Protein AF-A0A662EN23-F1 (afdb_monomer)

Nearest PDB structures (foldseek):
  4apo-assembly1_A  TM=3.924E-01  e=4.672E+00  Homo sapiens
  4apo-assembly2_B  TM=3.878E-01  e=5.835E+00  Homo sapiens

Sequence (132 aa):
MVQIGGEAENAMEVARGHGI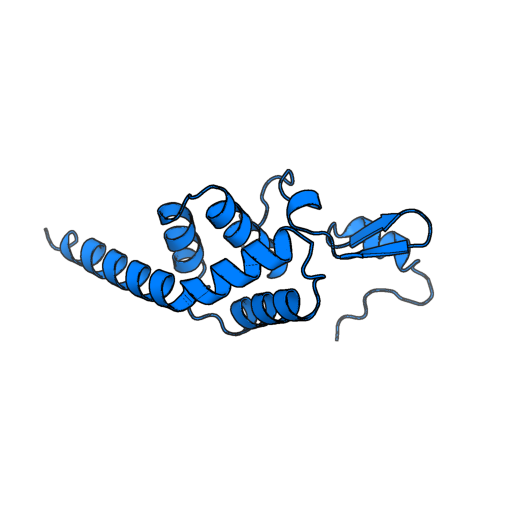FVVEGSKCRLALLADRASRRGLGVDGDPPLIDSLHRAMLLWKEGKRKDLVSYLTERDLLEDGPFWKLAQALFEVLPRNVEDWKLVSTLLSERPTLVAESRGTERRRGLFDTR

Solvent-acce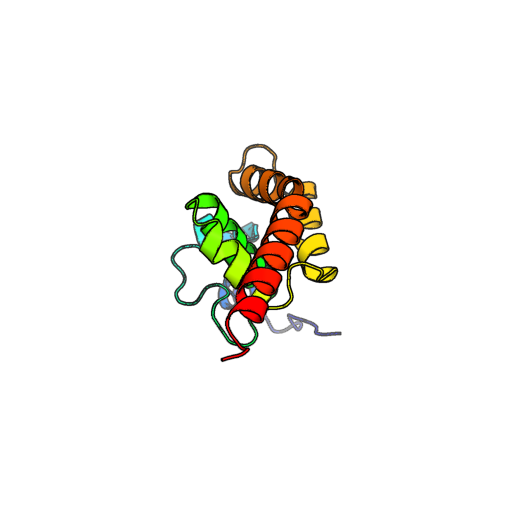ssible surface area (backbone atoms only — not comparable to full-atom values): 7921 Å² total; per-residue (Å²): 134,87,79,85,62,57,104,86,48,59,64,67,59,56,38,61,71,71,71,54,36,45,75,58,91,94,45,74,43,78,49,51,53,83,79,44,69,84,47,84,61,56,41,64,51,97,83,48,57,70,66,34,41,49,42,37,45,48,48,29,55,74,69,67,37,58,68,60,36,40,50,54,31,57,81,65,58,45,76,80,33,62,70,59,54,49,50,47,51,50,48,46,72,72,43,60,85,88,43,68,62,29,54,49,41,49,52,52,62,71,41,45,68,60,47,51,52,51,44,55,58,48,51,57,55,57,66,70,70,75,81,124

Structure (mmCIF, N/CA/C/O backbone):
data_AF-A0A662EN23-F1
#
_entry.id   AF-A0A662EN23-F1
#
loop_
_atom_site.group_PDB
_atom_site.id
_atom_site.type_symbol
_atom_site.label_atom_id
_atom_site.label_alt_id
_atom_site.label_comp_id
_atom_site.label_asym_id
_atom_site.label_entity_id
_atom_site.label_seq_id
_atom_site.pdbx_PDB_ins_code
_atom_site.Cartn_x
_atom_site.Cartn_y
_atom_site.Cartn_z
_atom_site.occupancy
_atom_site.B_iso_or_equiv
_atom_site.auth_seq_id
_atom_site.auth_comp_id
_atom_site.auth_asym_id
_atom_site.auth_atom_id
_atom_site.pdbx_PDB_model_num
ATOM 1 N N . MET A 1 1 ? 17.063 -20.269 2.959 1.00 37.44 1 MET A N 1
ATOM 2 C CA . MET A 1 1 ? 17.528 -19.273 1.974 1.00 37.44 1 MET A CA 1
ATOM 3 C C . MET A 1 1 ? 17.035 -19.746 0.619 1.00 37.44 1 MET A C 1
ATOM 5 O O . MET A 1 1 ? 17.472 -20.802 0.186 1.00 37.44 1 MET A O 1
ATOM 9 N N . VAL A 1 2 ? 16.040 -19.080 0.029 1.00 44.53 2 VAL A N 1
ATOM 10 C CA . VAL A 1 2 ? 15.538 -19.453 -1.303 1.00 44.53 2 VAL A CA 1
ATOM 11 C C . VAL A 1 2 ? 16.433 -18.752 -2.316 1.00 44.53 2 VAL A C 1
ATOM 13 O O . VAL A 1 2 ? 16.391 -17.531 -2.430 1.00 44.53 2 VAL A O 1
ATOM 16 N N . GLN A 1 3 ? 17.297 -19.513 -2.982 1.00 51.47 3 GLN A N 1
ATOM 17 C CA . GLN A 1 3 ? 18.034 -19.025 -4.140 1.00 51.47 3 GLN A CA 1
ATOM 18 C C . GLN A 1 3 ? 17.063 -19.014 -5.322 1.00 51.47 3 GLN A C 1
ATOM 20 O O . GLN A 1 3 ? 16.558 -20.063 -5.713 1.00 51.47 3 GLN A O 1
ATOM 25 N N . ILE A 1 4 ? 16.768 -17.829 -5.848 1.00 54.38 4 ILE A N 1
ATOM 26 C CA . ILE A 1 4 ? 15.996 -17.670 -7.080 1.00 54.38 4 ILE A CA 1
ATOM 27 C C . ILE A 1 4 ? 17.013 -17.459 -8.206 1.00 54.38 4 ILE A C 1
ATOM 29 O O . ILE A 1 4 ? 17.678 -16.425 -8.239 1.00 54.38 4 ILE A O 1
ATOM 33 N N . GLY A 1 5 ? 17.163 -18.470 -9.069 1.00 55.25 5 GLY A N 1
ATOM 34 C CA . GLY A 1 5 ? 18.155 -18.538 -10.148 1.00 55.25 5 GLY A CA 1
ATOM 35 C C . GLY A 1 5 ? 19.369 -19.416 -9.810 1.00 55.25 5 GLY A C 1
ATOM 36 O O . GLY A 1 5 ? 20.174 -19.094 -8.933 1.00 55.25 5 GLY A O 1
ATOM 37 N N . GLY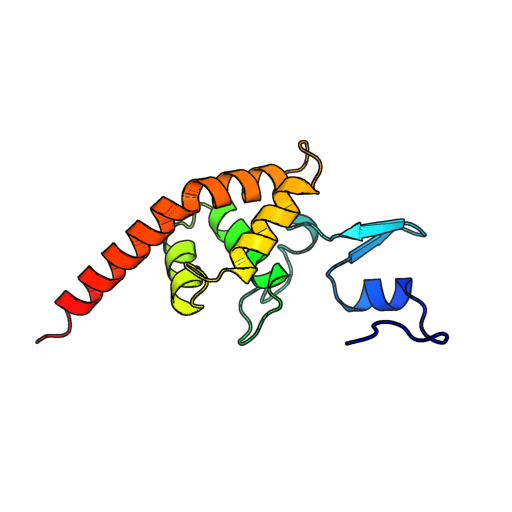 A 1 6 ? 19.507 -20.544 -10.510 1.00 61.06 6 GLY A N 1
ATOM 38 C CA . GLY A 1 6 ? 20.759 -21.311 -10.609 1.00 61.06 6 GLY A CA 1
ATOM 39 C C . GLY A 1 6 ? 21.567 -20.893 -11.843 1.00 61.06 6 GLY A C 1
ATOM 40 O O . GLY A 1 6 ? 21.039 -20.194 -12.700 1.00 61.06 6 GLY A O 1
ATOM 41 N N . GLU A 1 7 ? 22.816 -21.360 -11.985 1.00 58.47 7 GLU A N 1
ATOM 42 C CA . GLU A 1 7 ? 23.674 -21.091 -13.166 1.00 58.47 7 GLU A CA 1
ATOM 43 C C . GLU A 1 7 ? 23.012 -21.442 -14.520 1.00 58.47 7 GLU A C 1
ATOM 45 O O . GLU A 1 7 ? 23.466 -20.985 -15.565 1.00 58.47 7 GLU A O 1
ATOM 50 N N . ALA A 1 8 ? 21.924 -22.222 -14.505 1.00 59.72 8 ALA A N 1
ATOM 51 C CA . ALA A 1 8 ? 21.154 -22.631 -15.676 1.00 59.72 8 ALA A CA 1
ATOM 52 C C . ALA A 1 8 ? 19.924 -21.752 -15.999 1.00 59.72 8 ALA A C 1
ATOM 54 O O . ALA A 1 8 ? 19.361 -21.901 -17.080 1.00 59.72 8 ALA A O 1
ATOM 55 N N . GLU A 1 9 ? 19.485 -20.856 -15.106 1.00 63.66 9 GLU A N 1
ATOM 56 C CA . GLU A 1 9 ? 18.268 -20.052 -15.304 1.00 63.66 9 GLU A CA 1
ATOM 57 C C . GLU A 1 9 ? 18.601 -18.585 -15.586 1.00 63.66 9 GLU A C 1
ATOM 59 O O . GLU A 1 9 ? 19.276 -17.905 -14.809 1.00 63.66 9 GLU A O 1
ATOM 64 N N . ASN A 1 10 ? 18.090 -18.058 -16.701 1.00 74.12 10 ASN A N 1
ATOM 65 C CA . ASN A 1 10 ? 18.254 -16.652 -17.036 1.00 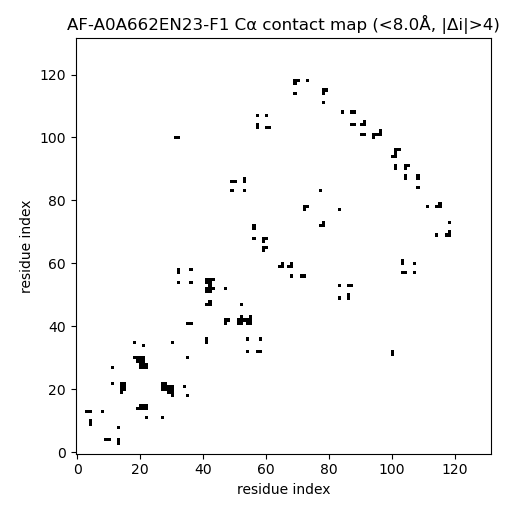74.12 10 ASN A CA 1
ATOM 66 C C . ASN A 1 10 ? 17.447 -15.792 -16.049 1.00 74.12 10 ASN A C 1
ATOM 68 O O . ASN A 1 10 ? 16.216 -15.813 -16.052 1.00 74.12 10 ASN A O 1
ATOM 72 N N . ALA A 1 11 ? 18.130 -14.985 -15.232 1.00 71.31 11 ALA A N 1
ATOM 73 C CA . ALA A 1 11 ? 17.503 -14.105 -14.239 1.00 71.31 11 ALA A CA 1
ATOM 74 C C . ALA A 1 11 ? 16.394 -13.211 -14.829 1.00 71.31 11 ALA A C 1
ATOM 76 O O . ALA A 1 11 ? 15.415 -12.894 -14.152 1.00 71.31 11 ALA A O 1
ATOM 77 N N . MET A 1 12 ? 16.508 -12.836 -16.107 1.00 71.38 12 MET A N 1
ATOM 78 C CA . MET A 1 12 ? 15.498 -12.037 -16.800 1.00 71.38 12 MET A CA 1
ATOM 79 C C . MET A 1 12 ? 14.252 -12.851 -17.164 1.00 71.38 12 MET A C 1
ATOM 81 O O . MET A 1 12 ? 13.159 -12.293 -17.193 1.00 71.38 12 MET A O 1
ATOM 85 N N . GLU A 1 13 ? 14.382 -14.150 -17.435 1.00 71.12 13 GLU A N 1
ATOM 86 C CA . GLU A 1 13 ? 13.236 -15.044 -17.648 1.00 71.12 13 GLU A CA 1
ATOM 87 C C . GLU A 1 13 ? 12.484 -15.279 -16.339 1.00 71.12 13 GLU A C 1
ATOM 89 O O . GLU A 1 13 ? 11.258 -15.167 -16.302 1.00 71.12 13 GLU A O 1
ATOM 94 N N . VAL A 1 14 ? 13.216 -15.471 -15.240 1.00 71.69 14 VAL A N 1
ATOM 95 C CA . VAL A 1 14 ? 12.623 -15.587 -13.902 1.00 71.69 14 VAL A CA 1
ATOM 96 C C . VAL A 1 14 ? 11.894 -14.296 -13.512 1.00 71.69 14 VAL A C 1
ATOM 98 O O . VAL A 1 14 ? 10.744 -14.333 -13.070 1.00 71.69 14 VAL A O 1
ATOM 101 N N . ALA A 1 15 ? 12.500 -13.130 -13.758 1.00 71.69 15 ALA A N 1
ATOM 102 C CA . ALA A 1 15 ? 11.872 -11.835 -13.501 1.00 71.69 15 ALA A CA 1
ATOM 103 C C . ALA A 1 15 ? 10.546 -11.649 -14.268 1.00 71.69 15 ALA A C 1
ATOM 105 O O . ALA A 1 15 ? 9.590 -11.096 -13.717 1.00 71.69 15 ALA A O 1
ATOM 106 N N . ARG A 1 16 ? 10.456 -12.157 -15.507 1.00 71.44 16 ARG A N 1
ATOM 107 C CA . ARG A 1 16 ? 9.222 -12.125 -16.315 1.00 71.44 16 ARG A CA 1
ATOM 108 C C . ARG A 1 16 ? 8.113 -13.012 -15.741 1.00 71.44 16 ARG A C 1
ATOM 110 O O . ARG A 1 16 ? 6.945 -12.662 -15.883 1.00 71.44 16 ARG A O 1
ATOM 117 N N . GLY A 1 17 ? 8.454 -14.129 -15.095 1.00 68.88 17 GLY A N 1
ATOM 118 C CA . GLY A 1 17 ? 7.484 -15.124 -14.623 1.00 68.88 17 GLY A CA 1
ATOM 119 C C . GLY A 1 17 ? 6.662 -14.706 -13.398 1.00 68.88 17 GLY A C 1
ATOM 120 O O . GLY A 1 17 ? 5.510 -15.109 -13.263 1.00 68.88 17 GLY A O 1
ATOM 121 N N . HIS A 1 18 ? 7.214 -13.871 -12.512 1.00 68.50 18 HIS A N 1
ATOM 122 C CA . HIS A 1 18 ? 6.583 -13.577 -11.214 1.00 68.50 18 HIS A CA 1
ATOM 123 C C . HIS A 1 18 ? 5.672 -12.335 -11.203 1.00 68.50 18 HIS A C 1
ATOM 125 O O . HIS A 1 18 ? 4.915 -12.130 -10.251 1.00 68.50 18 HIS A O 1
ATOM 131 N N . GLY A 1 19 ? 5.718 -11.490 -12.242 1.00 76.19 19 GLY A N 1
ATOM 132 C CA . GLY A 1 19 ? 4.894 -10.272 -12.335 1.00 76.19 19 GLY A CA 1
ATOM 133 C C . GLY A 1 19 ? 5.210 -9.200 -11.278 1.00 76.19 19 GLY A C 1
ATOM 134 O O . GLY A 1 19 ? 4.390 -8.313 -11.037 1.00 76.19 19 GLY A O 1
ATOM 135 N N . ILE A 1 20 ? 6.375 -9.308 -10.628 1.00 82.31 20 ILE A N 1
ATOM 136 C CA . ILE A 1 20 ? 6.929 -8.336 -9.666 1.00 82.31 20 ILE A CA 1
ATOM 137 C C . ILE A 1 20 ? 7.910 -7.386 -10.364 1.00 82.31 20 ILE A C 1
ATOM 139 O O . ILE A 1 20 ? 8.146 -6.277 -9.891 1.00 82.31 20 ILE A O 1
ATOM 143 N N . PHE A 1 21 ? 8.446 -7.792 -11.512 1.00 86.31 21 PHE A N 1
ATOM 144 C CA . PHE A 1 21 ? 9.364 -6.997 -12.308 1.00 86.31 21 PHE A CA 1
ATOM 145 C C . PHE A 1 21 ? 8.749 -6.639 -13.655 1.00 86.31 21 PHE A C 1
ATOM 147 O O . PHE A 1 21 ? 8.055 -7.445 -14.274 1.00 86.31 21 PHE A O 1
ATOM 154 N N . VAL A 1 22 ? 9.062 -5.436 -14.123 1.00 86.19 22 VAL A N 1
ATOM 155 C CA . VAL A 1 22 ? 8.844 -5.024 -15.508 1.00 86.19 22 VAL A CA 1
ATOM 156 C C . VAL A 1 22 ? 10.183 -5.110 -16.225 1.00 86.19 22 VAL A C 1
ATOM 158 O O . VAL A 1 22 ? 11.159 -4.479 -15.812 1.00 86.19 22 VAL A O 1
ATOM 161 N N . VAL A 1 23 ? 10.226 -5.921 -17.282 1.00 85.50 23 VAL A N 1
ATOM 162 C CA . VAL A 1 23 ? 11.427 -6.150 -18.089 1.00 85.50 23 VAL A CA 1
ATOM 163 C C . VAL A 1 23 ? 11.285 -5.463 -19.443 1.00 85.50 23 VAL A C 1
ATOM 165 O O . VAL A 1 23 ? 10.440 -5.841 -20.255 1.00 85.50 23 VAL A O 1
ATOM 168 N N . GLU A 1 24 ? 12.172 -4.508 -19.709 1.00 82.06 24 GLU A N 1
ATOM 169 C CA . GLU A 1 24 ? 12.249 -3.731 -20.947 1.00 82.06 24 GLU A CA 1
ATOM 170 C C . GLU A 1 24 ? 13.613 -3.964 -21.609 1.00 82.06 24 GLU A C 1
ATOM 172 O O . GLU A 1 24 ? 14.623 -3.347 -21.261 1.00 82.06 24 GLU A O 1
ATOM 177 N N . GLY A 1 25 ? 13.664 -4.901 -22.560 1.00 83.19 25 GLY A N 1
ATOM 178 C CA . GLY A 1 25 ? 14.920 -5.319 -23.189 1.00 83.19 25 GLY A CA 1
ATOM 179 C C . GLY A 1 25 ? 15.901 -5.893 -22.161 1.00 83.19 25 GLY A C 1
ATOM 180 O O . GLY A 1 25 ? 15.627 -6.933 -21.563 1.00 83.19 25 GLY A O 1
ATOM 181 N N . SER A 1 26 ? 17.033 -5.208 -21.964 1.00 83.00 26 SER A N 1
ATOM 182 C CA . SER A 1 26 ? 18.065 -5.546 -20.971 1.00 83.00 26 SER A CA 1
ATOM 183 C C . SER A 1 26 ? 17.881 -4.856 -19.614 1.00 83.00 26 SER A C 1
ATOM 185 O O . SER A 1 26 ? 18.672 -5.085 -18.701 1.00 83.00 26 SER A O 1
ATOM 187 N N . LYS A 1 27 ? 16.866 -3.998 -19.466 1.00 83.31 27 LYS A N 1
ATOM 188 C CA . LYS A 1 27 ? 16.574 -3.292 -18.216 1.00 83.31 27 LYS A CA 1
ATOM 189 C C . 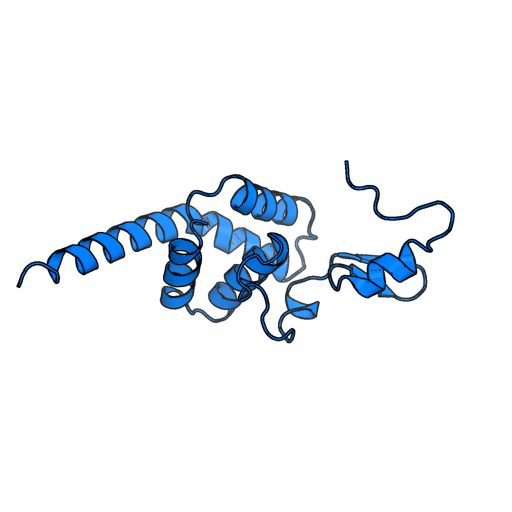LYS A 1 27 ? 15.449 -3.987 -17.461 1.00 83.31 27 LYS A C 1
ATOM 191 O O . LYS A 1 27 ? 14.511 -4.518 -18.052 1.00 83.31 27 LYS A O 1
ATOM 196 N N . CYS A 1 28 ? 15.543 -3.950 -16.139 1.00 84.38 28 CYS A N 1
ATOM 197 C CA . CYS A 1 28 ? 14.551 -4.486 -15.222 1.00 84.38 28 CYS A CA 1
ATOM 198 C C . CYS A 1 28 ? 14.276 -3.443 -14.138 1.00 84.38 28 CYS A C 1
ATOM 200 O O . CYS A 1 28 ? 15.213 -2.836 -13.615 1.00 84.38 28 CYS A O 1
ATOM 202 N N . ARG A 1 29 ? 13.004 -3.227 -13.803 1.00 86.94 29 ARG A N 1
ATOM 203 C CA . ARG A 1 29 ? 12.589 -2.405 -12.659 1.00 86.94 29 ARG A CA 1
ATOM 204 C C . ARG A 1 29 ? 11.521 -3.124 -11.848 1.00 86.94 29 ARG A C 1
ATOM 206 O O . ARG A 1 29 ? 10.823 -3.990 -12.373 1.00 86.94 29 ARG A O 1
ATOM 213 N N . LEU A 1 30 ? 11.358 -2.721 -10.590 1.00 86.50 30 LEU A N 1
ATOM 214 C CA . LEU A 1 30 ? 10.210 -3.143 -9.793 1.00 86.50 30 LEU A CA 1
ATOM 215 C C . LEU A 1 30 ? 8.914 -2.665 -10.471 1.00 86.50 30 LEU A C 1
ATOM 217 O O . LEU A 1 30 ? 8.829 -1.529 -10.951 1.00 86.50 30 LEU A O 1
ATOM 221 N N . ALA A 1 31 ? 7.926 -3.549 -10.528 1.00 88.69 31 ALA A N 1
ATOM 222 C CA . ALA A 1 31 ? 6.587 -3.223 -10.981 1.00 88.69 31 ALA A CA 1
ATOM 223 C C . ALA A 1 31 ? 5.889 -2.350 -9.932 1.00 88.69 31 ALA A C 1
ATOM 225 O O . ALA A 1 31 ? 5.804 -2.719 -8.760 1.00 88.69 31 ALA A O 1
ATOM 226 N N . LEU A 1 32 ? 5.390 -1.203 -10.375 1.00 91.81 32 LEU A N 1
ATOM 227 C CA . LEU A 1 32 ? 4.585 -0.274 -9.594 1.00 91.81 32 LEU A CA 1
ATOM 228 C C . LEU A 1 32 ? 3.133 -0.759 -9.532 1.00 91.81 32 LEU A C 1
ATOM 230 O O . LEU A 1 32 ? 2.726 -1.667 -10.266 1.00 91.81 32 LEU A O 1
ATOM 234 N N . LEU A 1 33 ? 2.3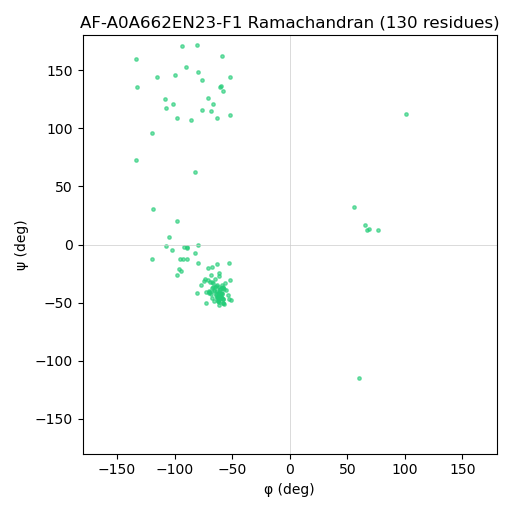14 -0.110 -8.709 1.00 90.62 33 LEU A N 1
ATOM 235 C CA . LEU A 1 33 ? 0.878 -0.353 -8.655 1.00 90.62 33 LEU A CA 1
ATOM 236 C C . LEU A 1 33 ? 0.244 -0.217 -10.042 1.00 90.62 33 LEU A C 1
ATOM 238 O O . LEU A 1 33 ? -0.552 -1.068 -10.427 1.00 90.62 33 LEU A O 1
ATOM 242 N N . ALA A 1 34 ? 0.616 0.807 -10.815 1.00 88.44 34 ALA A N 1
ATOM 243 C CA . ALA A 1 34 ? 0.072 1.025 -12.156 1.00 88.44 34 ALA A CA 1
ATOM 244 C C . ALA A 1 34 ? 0.312 -0.163 -13.107 1.00 88.44 34 ALA A C 1
ATOM 246 O O . ALA A 1 34 ? -0.570 -0.497 -13.895 1.00 88.44 34 ALA A O 1
ATOM 247 N N . ASP A 1 35 ? 1.454 -0.849 -12.986 1.00 90.06 35 ASP A N 1
ATOM 248 C CA . ASP A 1 35 ? 1.775 -2.027 -13.803 1.00 90.06 35 ASP A CA 1
ATOM 249 C C . ASP A 1 35 ? 0.925 -3.252 -13.417 1.00 90.06 35 ASP A C 1
ATOM 251 O O . ASP A 1 35 ? 0.805 -4.209 -14.181 1.00 90.06 35 ASP A O 1
ATOM 255 N N . ARG A 1 36 ? 0.356 -3.245 -12.205 1.00 88.44 36 ARG A N 1
ATOM 256 C CA . ARG A 1 36 ? -0.254 -4.419 -11.567 1.00 88.44 36 ARG A CA 1
ATOM 257 C C . ARG A 1 36 ? -1.736 -4.251 -11.249 1.00 88.44 36 ARG A C 1
ATOM 259 O O . ARG A 1 36 ? -2.391 -5.246 -10.958 1.00 88.44 36 ARG A O 1
ATOM 266 N N . ALA A 1 37 ? -2.282 -3.038 -11.315 1.00 86.50 37 ALA A N 1
ATOM 267 C CA . ALA A 1 37 ? -3.642 -2.718 -10.876 1.00 86.50 37 ALA A CA 1
ATOM 268 C C . ALA A 1 37 ? -4.735 -3.482 -11.644 1.00 86.50 37 ALA A C 1
ATOM 270 O O . ALA A 1 37 ? -5.800 -3.749 -11.095 1.00 86.50 37 ALA A O 1
ATOM 271 N N . SER A 1 38 ? -4.471 -3.871 -12.894 1.00 85.62 38 SER A N 1
ATOM 272 C CA . SER A 1 38 ? -5.382 -4.679 -13.716 1.00 85.62 38 SER A CA 1
ATOM 273 C C . SER A 1 38 ? -5.291 -6.187 -13.442 1.00 85.62 38 SER A C 1
ATOM 275 O O . SER A 1 38 ? -6.098 -6.957 -13.969 1.00 85.62 38 SER A O 1
ATOM 277 N N . ARG A 1 39 ? -4.328 -6.640 -12.623 1.00 85.38 39 ARG A N 1
ATOM 278 C CA . ARG A 1 39 ? -4.154 -8.057 -12.291 1.00 85.38 39 ARG A CA 1
ATOM 279 C C . ARG A 1 39 ? -5.347 -8.544 -11.471 1.00 85.38 39 ARG A C 1
ATOM 281 O O . ARG A 1 39 ? -5.619 -8.058 -10.373 1.00 85.38 39 ARG A O 1
ATOM 288 N N . ARG A 1 40 ? -6.037 -9.560 -11.991 1.00 82.12 40 ARG A N 1
ATOM 289 C CA . ARG A 1 40 ? -7.122 -10.239 -11.275 1.00 82.12 40 ARG A CA 1
ATOM 290 C C . ARG A 1 40 ? -6.589 -10.801 -9.953 1.00 82.12 40 ARG A C 1
ATOM 292 O O . ARG A 1 40 ? -5.552 -11.453 -9.945 1.00 82.12 40 ARG A O 1
ATOM 299 N N . GLY A 1 41 ? -7.313 -10.556 -8.862 1.00 84.12 41 GLY A N 1
ATOM 300 C CA . GLY A 1 41 ? -6.998 -11.131 -7.552 1.00 84.12 41 GLY A CA 1
ATOM 301 C C . GLY A 1 41 ? -5.821 -10.486 -6.812 1.00 84.12 41 GLY A C 1
ATOM 302 O O . GLY A 1 41 ? -5.375 -11.048 -5.820 1.00 84.12 41 GLY A O 1
ATOM 303 N N . LEU A 1 42 ? -5.322 -9.317 -7.241 1.00 89.81 42 LEU A N 1
ATOM 304 C CA . LEU A 1 42 ? -4.220 -8.619 -6.563 1.00 89.81 42 LEU A CA 1
ATOM 305 C C . LEU A 1 42 ? -4.505 -8.437 -5.060 1.00 89.81 42 LEU A C 1
ATOM 307 O O . LEU A 1 42 ? -5.406 -7.685 -4.688 1.00 89.81 42 LEU A O 1
ATOM 311 N N . GLY A 1 43 ? -3.742 -9.135 -4.215 1.00 89.75 43 GLY A N 1
ATOM 312 C CA . GLY A 1 43 ? -3.896 -9.121 -2.757 1.00 89.75 43 GLY A CA 1
ATOM 313 C C . GLY A 1 43 ? -5.199 -9.749 -2.240 1.00 89.75 43 GLY A C 1
ATOM 314 O O . GLY A 1 43 ? -5.541 -9.553 -1.083 1.00 89.75 43 GLY A O 1
ATOM 315 N N . VAL A 1 44 ? -5.961 -10.467 -3.073 1.00 89.81 44 VAL A N 1
ATOM 316 C CA . VAL A 1 44 ? -7.248 -11.086 -2.688 1.00 89.81 44 VAL A CA 1
ATOM 317 C C . VAL A 1 44 ? -7.096 -12.564 -2.331 1.00 89.81 44 VAL A C 1
ATOM 319 O O . VAL A 1 44 ? -7.875 -13.061 -1.521 1.00 89.81 44 VAL A O 1
ATOM 322 N N . ASP A 1 45 ? -6.091 -13.248 -2.875 1.00 84.25 45 ASP A N 1
ATOM 323 C CA . ASP A 1 45 ? -5.840 -14.669 -2.609 1.00 84.25 45 ASP A CA 1
ATOM 324 C C . ASP A 1 45 ? -5.616 -14.953 -1.108 1.00 84.25 45 ASP A C 1
ATOM 326 O O . ASP A 1 45 ? -5.362 -14.037 -0.324 1.00 84.25 45 ASP A O 1
ATOM 330 N N . GLY A 1 46 ? -5.740 -16.217 -0.685 1.00 83.00 46 GLY A N 1
ATOM 331 C CA . GLY A 1 46 ? -5.670 -16.596 0.737 1.00 83.00 46 GLY A CA 1
ATOM 332 C C . GLY A 1 46 ? -4.348 -16.214 1.414 1.00 83.00 46 GLY A C 1
ATOM 333 O O . GLY A 1 46 ? -4.368 -15.669 2.512 1.00 83.00 46 GLY A O 1
ATOM 334 N N . ASP A 1 47 ? -3.225 -16.412 0.721 1.00 85.00 47 ASP A N 1
ATOM 335 C CA . ASP A 1 47 ? -1.874 -16.067 1.187 1.00 85.00 47 ASP A CA 1
ATOM 336 C C . ASP A 1 47 ? -1.102 -15.331 0.073 1.00 85.00 47 ASP A C 1
ATOM 338 O O . ASP A 1 47 ? -0.282 -15.919 -0.638 1.00 85.00 47 ASP A O 1
ATOM 342 N N . PRO A 1 48 ? -1.446 -14.061 -0.203 1.00 88.31 48 PRO A N 1
ATOM 343 C CA . PRO A 1 48 ? -0.834 -13.311 -1.278 1.00 88.31 48 PRO A CA 1
ATOM 344 C C . PRO A 1 48 ? 0.536 -12.786 -0.823 1.00 88.31 48 PRO A C 1
ATOM 346 O O . PRO A 1 48 ? 0.704 -12.421 0.345 1.00 88.31 48 PRO A O 1
ATOM 349 N N . PRO A 1 49 ? 1.511 -12.648 -1.740 1.00 90.31 49 PRO A N 1
ATOM 350 C CA . PRO A 1 49 ? 2.780 -12.011 -1.419 1.00 90.31 49 PRO A CA 1
ATOM 351 C C . PRO A 1 49 ? 2.568 -10.640 -0.767 1.00 90.31 49 PRO A C 1
ATOM 353 O O . PRO A 1 49 ? 1.682 -9.882 -1.161 1.00 90.31 49 PRO A O 1
ATOM 356 N N . LEU A 1 50 ? 3.418 -10.272 0.191 1.00 93.56 50 LEU A N 1
ATOM 357 C CA . LEU A 1 50 ? 3.240 -9.041 0.972 1.00 93.56 50 LEU A CA 1
ATOM 358 C C . LEU A 1 50 ? 3.152 -7.770 0.104 1.00 93.56 50 LEU A C 1
ATOM 360 O O . LEU A 1 50 ? 2.404 -6.844 0.413 1.00 93.56 50 LEU A O 1
ATOM 364 N N . ILE A 1 51 ? 3.869 -7.746 -1.022 1.00 93.25 51 ILE A N 1
ATOM 365 C CA . ILE A 1 51 ? 3.806 -6.659 -2.008 1.00 93.25 51 ILE A CA 1
ATOM 366 C C . ILE A 1 51 ? 2.444 -6.573 -2.713 1.00 93.25 51 ILE A C 1
ATOM 368 O O . ILE A 1 51 ? 1.980 -5.479 -3.022 1.00 93.25 51 ILE A O 1
ATOM 372 N N . ASP A 1 52 ? 1.769 -7.699 -2.929 1.00 93.69 52 ASP A N 1
ATOM 373 C CA . ASP A 1 52 ? 0.417 -7.749 -3.492 1.00 93.69 52 ASP A CA 1
ATOM 374 C C . ASP A 1 52 ? -0.581 -7.204 -2.475 1.00 93.69 52 ASP A C 1
ATOM 376 O O . ASP A 1 52 ? -1.455 -6.414 -2.838 1.00 93.69 52 ASP A O 1
ATOM 380 N N . SER A 1 53 ? -0.397 -7.551 -1.197 1.00 96.12 53 SER A N 1
ATOM 381 C CA . SER A 1 53 ? -1.188 -6.990 -0.104 1.00 96.12 53 SER A CA 1
ATOM 382 C C . SER A 1 53 ? -1.036 -5.477 0.006 1.00 96.12 53 SER A C 1
ATOM 384 O O . SER A 1 53 ? -2.029 -4.765 0.170 1.00 96.12 53 SER A O 1
ATOM 386 N N . LEU A 1 54 ? 0.193 -4.971 -0.122 1.00 97.06 54 LEU A N 1
ATOM 387 C CA . LEU A 1 54 ? 0.467 -3.539 -0.083 1.00 97.06 54 LEU A CA 1
ATOM 388 C C . LEU A 1 54 ? -0.129 -2.817 -1.295 1.00 97.06 54 LEU A C 1
ATOM 390 O O . LEU A 1 54 ? -0.815 -1.812 -1.130 1.00 97.06 54 LEU A O 1
ATOM 394 N N . HIS A 1 55 ? 0.053 -3.348 -2.505 1.00 96.44 55 HIS A N 1
ATOM 395 C CA . HIS A 1 55 ? -0.549 -2.764 -3.703 1.00 96.44 55 HIS A CA 1
ATOM 396 C C . HIS A 1 55 ? -2.081 -2.788 -3.658 1.00 96.44 55 HIS A C 1
ATOM 398 O O . HIS A 1 55 ? -2.717 -1.829 -4.096 1.00 96.44 55 HIS A O 1
ATOM 404 N N . ARG A 1 56 ? -2.697 -3.823 -3.076 1.00 96.56 56 ARG A N 1
ATOM 405 C CA . ARG A 1 56 ? -4.145 -3.847 -2.841 1.00 96.56 56 ARG A CA 1
ATOM 406 C C . ARG A 1 56 ? -4.584 -2.738 -1.883 1.00 96.56 56 ARG A C 1
ATOM 408 O O . ARG A 1 56 ? -5.550 -2.038 -2.183 1.00 96.56 56 ARG A O 1
ATOM 415 N N . ALA A 1 57 ? -3.866 -2.538 -0.779 1.00 97.56 57 ALA A N 1
ATOM 416 C CA . ALA A 1 57 ? -4.136 -1.447 0.156 1.00 97.56 57 ALA A CA 1
ATOM 417 C C . ALA A 1 57 ? -3.977 -0.066 -0.511 1.00 97.56 57 ALA A C 1
ATOM 419 O O . ALA A 1 57 ? -4.860 0.783 -0.396 1.00 97.56 57 ALA A O 1
ATOM 420 N N . MET A 1 58 ? -2.903 0.138 -1.281 1.00 97.56 58 MET A N 1
ATOM 421 C CA . MET A 1 58 ? -2.670 1.368 -2.049 1.00 97.56 58 MET A CA 1
ATOM 422 C C . MET A 1 58 ? -3.761 1.622 -3.094 1.00 97.56 58 MET A C 1
ATOM 424 O O . MET A 1 58 ? -4.133 2.772 -3.311 1.00 97.56 58 MET A O 1
ATOM 428 N N . LEU A 1 59 ? -4.296 0.575 -3.729 1.00 96.94 59 LEU A N 1
ATOM 429 C CA . LEU A 1 59 ? -5.398 0.699 -4.682 1.00 96.94 59 LEU A CA 1
ATOM 430 C C . LEU A 1 59 ? -6.686 1.167 -3.996 1.00 96.94 59 LEU A C 1
ATOM 432 O O . LEU A 1 59 ? -7.300 2.127 -4.449 1.00 96.94 59 LEU A O 1
ATOM 436 N N . LEU A 1 60 ? -7.068 0.536 -2.880 1.00 97.38 60 LEU A N 1
ATOM 437 C CA . LEU A 1 60 ? -8.245 0.946 -2.101 1.00 97.38 60 LEU A CA 1
ATOM 438 C C . LEU A 1 60 ? -8.101 2.386 -1.590 1.00 97.38 60 LEU A C 1
ATOM 440 O O . LEU A 1 60 ? -9.064 3.154 -1.622 1.00 97.38 60 LEU A O 1
ATOM 444 N N . TRP A 1 61 ? -6.887 2.763 -1.179 1.00 97.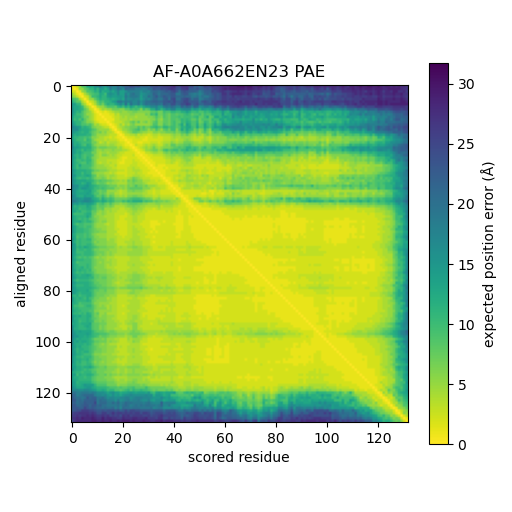00 61 TRP A N 1
ATOM 445 C CA . TRP A 1 61 ? -6.543 4.131 -0.804 1.00 97.00 61 TRP A CA 1
ATOM 446 C C . TRP A 1 61 ? -6.714 5.112 -1.970 1.00 97.00 61 TRP A C 1
ATOM 448 O O . TRP A 1 61 ? -7.431 6.103 -1.841 1.00 97.00 61 TRP A O 1
ATOM 458 N N . LYS A 1 62 ? -6.121 4.802 -3.131 1.00 96.38 62 LYS A N 1
ATOM 459 C CA . LYS A 1 62 ? -6.215 5.604 -4.361 1.00 96.38 62 LYS A CA 1
ATOM 460 C C . LYS A 1 62 ? -7.664 5.815 -4.805 1.00 96.38 62 LYS A C 1
ATOM 462 O O . LYS A 1 62 ? -8.013 6.898 -5.261 1.00 96.38 62 LYS A O 1
ATOM 467 N N . GLU A 1 63 ? -8.505 4.795 -4.664 1.00 96.25 63 GLU A N 1
ATOM 468 C CA . GLU A 1 63 ? -9.926 4.838 -5.031 1.00 96.25 63 GLU A CA 1
ATOM 469 C C . GLU A 1 63 ? -10.813 5.538 -3.983 1.00 96.25 63 GLU A C 1
ATOM 471 O O . GLU A 1 63 ? -12.026 5.625 -4.167 1.00 96.25 63 GLU A O 1
ATOM 476 N N . GLY A 1 64 ? -10.247 6.016 -2.867 1.00 96.19 64 GLY A N 1
ATOM 477 C CA . GLY A 1 64 ? -11.004 6.642 -1.780 1.00 96.19 64 GLY A CA 1
ATOM 478 C C . GLY A 1 64 ? -11.894 5.665 -1.000 1.00 96.19 64 GLY A C 1
ATOM 479 O O . GLY A 1 64 ? -12.744 6.086 -0.211 1.00 96.19 64 GLY A O 1
ATOM 480 N N . LYS A 1 65 ? -11.708 4.352 -1.179 1.00 97.12 65 LYS A N 1
ATOM 481 C CA . LYS A 1 65 ? -12.501 3.288 -0.546 1.00 97.12 65 LYS A CA 1
ATOM 482 C C . LYS A 1 65 ? -12.014 3.005 0.872 1.00 97.12 65 LYS A C 1
ATOM 484 O O . LYS A 1 65 ? -11.570 1.908 1.201 1.00 97.12 65 LYS A O 1
ATOM 489 N N . ARG A 1 66 ? -12.105 4.015 1.740 1.00 96.00 66 ARG A N 1
ATOM 490 C CA . ARG A 1 66 ? -11.553 3.963 3.103 1.00 96.00 66 ARG A CA 1
ATOM 491 C C . ARG A 1 66 ? -12.140 2.832 3.952 1.00 96.00 66 ARG A C 1
ATOM 493 O O . ARG A 1 66 ? -11.395 2.146 4.639 1.00 96.00 66 ARG A O 1
ATOM 500 N N . LYS A 1 67 ? -13.457 2.603 3.877 1.00 95.88 67 LYS A N 1
ATOM 501 C CA . LYS A 1 67 ? -14.114 1.506 4.612 1.00 95.88 67 LYS A CA 1
ATOM 502 C C . LYS A 1 67 ? -13.571 0.143 4.184 1.00 95.88 67 LYS A C 1
ATOM 504 O O . LYS A 1 67 ? -13.183 -0.642 5.039 1.00 95.88 67 LYS A O 1
ATOM 509 N N . ASP A 1 68 ? -13.479 -0.085 2.876 1.00 97.12 68 ASP A N 1
ATOM 510 C CA . ASP A 1 68 ? -12.964 -1.336 2.317 1.00 97.12 68 ASP A CA 1
ATOM 511 C C . ASP A 1 68 ? -11.486 -1.534 2.670 1.00 97.12 68 ASP A C 1
ATOM 513 O O . ASP A 1 68 ? -11.075 -2.654 2.951 1.00 97.12 68 ASP A O 1
ATOM 517 N N . LEU A 1 69 ? -10.690 -0.457 2.706 1.00 97.81 69 LEU A N 1
ATOM 518 C CA . LEU A 1 69 ? -9.300 -0.497 3.163 1.00 97.81 69 LEU A CA 1
ATOM 519 C C . LEU A 1 69 ? -9.196 -0.935 4.629 1.00 97.81 69 LEU A C 1
ATOM 521 O O . LEU A 1 69 ? -8.414 -1.830 4.938 1.00 97.81 69 LEU A O 1
ATOM 525 N N . VAL A 1 70 ? -9.981 -0.331 5.525 1.00 97.25 70 VAL A N 1
ATOM 526 C CA . VAL A 1 70 ? -9.978 -0.698 6.951 1.00 97.25 70 VAL A CA 1
ATOM 527 C C . VAL A 1 70 ? -10.413 -2.153 7.131 1.00 97.25 70 VAL A C 1
ATOM 529 O O . VAL A 1 70 ? -9.738 -2.896 7.841 1.00 97.25 70 VAL A O 1
ATOM 532 N N . SER A 1 71 ? -11.483 -2.584 6.455 1.00 96.12 71 SER A N 1
ATOM 533 C CA . SER A 1 71 ? -11.923 -3.986 6.460 1.00 96.12 71 SER A CA 1
ATOM 534 C C . SER A 1 71 ? -10.825 -4.925 5.966 1.00 96.12 71 SER A C 1
ATOM 536 O O . SER A 1 71 ? -10.468 -5.861 6.672 1.00 96.12 71 SER A O 1
ATOM 538 N N . TYR A 1 72 ? -10.217 -4.621 4.817 1.00 97.12 72 TYR A N 1
ATOM 539 C CA . TYR A 1 72 ? -9.149 -5.418 4.219 1.00 97.12 72 TYR A CA 1
ATOM 540 C C . TYR A 1 72 ? -7.938 -5.589 5.147 1.00 97.12 72 TYR A C 1
ATOM 542 O O . TYR A 1 72 ? -7.434 -6.699 5.311 1.00 97.12 72 TYR A O 1
ATOM 550 N N . LEU A 1 73 ? -7.470 -4.499 5.766 1.00 96.81 73 LEU A N 1
ATOM 551 C CA . LEU A 1 73 ? -6.329 -4.545 6.683 1.00 96.81 73 LEU A CA 1
ATOM 552 C C . LEU A 1 73 ? -6.669 -5.278 7.988 1.00 96.81 73 LEU A C 1
ATOM 554 O O . LEU A 1 73 ? -5.793 -5.920 8.557 1.00 96.81 73 LEU A O 1
ATOM 558 N N . THR A 1 74 ? -7.918 -5.195 8.453 1.00 95.88 74 THR A N 1
ATOM 559 C CA . THR A 1 74 ? -8.375 -5.879 9.675 1.00 95.88 74 THR A CA 1
ATOM 560 C C . THR A 1 74 ? -8.510 -7.383 9.448 1.00 95.88 74 THR A C 1
ATOM 562 O O . THR A 1 74 ? -7.965 -8.172 10.208 1.00 95.88 74 THR A O 1
ATOM 565 N N . GLU A 1 75 ? -9.196 -7.791 8.379 1.00 94.44 75 GLU A N 1
ATOM 566 C CA . GLU A 1 75 ? -9.452 -9.203 8.054 1.00 94.44 75 GLU A CA 1
ATOM 567 C C . GLU A 1 75 ? -8.167 -10.006 7.817 1.00 94.44 75 GLU A C 1
ATOM 569 O O . GLU A 1 75 ? -8.157 -11.221 7.995 1.00 94.44 75 GLU A O 1
ATOM 574 N N . ARG A 1 76 ? -7.086 -9.324 7.426 1.00 94.00 76 ARG A N 1
ATOM 575 C CA . ARG A 1 76 ? -5.770 -9.916 7.159 1.00 94.00 76 ARG A CA 1
ATOM 576 C C . ARG A 1 76 ? -4.734 -9.658 8.252 1.00 94.00 76 ARG A C 1
ATOM 578 O O . ARG A 1 76 ? -3.569 -9.970 8.037 1.00 94.00 76 ARG A O 1
ATOM 585 N N . ASP A 1 77 ? -5.137 -9.062 9.373 1.00 95.06 77 ASP A N 1
ATOM 586 C CA . ASP A 1 77 ? -4.255 -8.720 10.497 1.00 95.06 77 ASP A CA 1
ATOM 587 C C . ASP A 1 77 ? -3.046 -7.832 10.111 1.00 95.06 77 ASP A C 1
ATOM 589 O O . ASP A 1 77 ? -1.963 -7.904 10.681 1.00 95.06 77 ASP A O 1
ATOM 593 N N . LEU A 1 78 ? -3.217 -6.953 9.117 1.00 96.69 78 LEU A N 1
ATOM 594 C CA . LEU A 1 78 ? -2.142 -6.111 8.568 1.00 96.69 78 LEU A CA 1
ATOM 595 C C . LEU A 1 78 ? -1.984 -4.765 9.290 1.00 96.69 78 LEU A C 1
ATOM 597 O O . LEU A 1 78 ? -1.008 -4.044 9.079 1.00 96.69 78 LEU A O 1
ATOM 601 N N . LEU A 1 79 ? -2.944 -4.378 10.132 1.00 95.38 79 LEU A N 1
ATOM 602 C CA . LEU A 1 79 ? -2.940 -3.074 10.810 1.00 95.38 79 LEU A CA 1
ATOM 603 C C . LEU A 1 79 ? -1.750 -2.901 11.757 1.00 95.38 79 LEU A C 1
ATOM 605 O O . LEU A 1 79 ? -1.143 -1.826 11.804 1.00 95.38 79 LEU A O 1
ATOM 609 N N . GLU A 1 80 ? -1.394 -3.959 12.479 1.00 94.50 80 GLU A N 1
ATOM 610 C CA . GLU A 1 80 ? -0.255 -3.974 13.399 1.00 94.50 80 GLU A CA 1
ATOM 611 C C . GLU A 1 80 ? 0.928 -4.807 12.860 1.00 94.50 80 GLU A C 1
ATOM 613 O O . GLU A 1 80 ? 2.000 -4.794 13.467 1.00 94.50 80 GLU A O 1
ATOM 618 N N . ASP A 1 81 ? 0.795 -5.418 11.673 1.00 97.25 81 ASP A N 1
ATOM 619 C CA . ASP A 1 81 ? 1.830 -6.255 11.055 1.00 97.25 81 ASP A CA 1
ATOM 620 C C . ASP A 1 81 ? 3.117 -5.477 10.732 1.00 97.25 81 ASP A C 1
ATOM 622 O O . ASP A 1 81 ? 3.197 -4.641 9.826 1.00 97.25 81 ASP A O 1
ATOM 626 N N . GLY A 1 82 ? 4.172 -5.756 11.497 1.00 97.06 82 GLY A N 1
ATOM 627 C CA . GLY A 1 82 ? 5.468 -5.095 11.362 1.00 97.06 82 GLY A CA 1
ATOM 628 C C . GLY A 1 82 ? 6.097 -5.235 9.966 1.00 97.06 82 GLY A C 1
ATOM 629 O O . GLY A 1 82 ? 6.526 -4.217 9.413 1.00 97.06 82 GLY A O 1
ATOM 630 N N . PRO A 1 83 ? 6.203 -6.452 9.396 1.00 97.62 83 PRO A N 1
ATOM 631 C CA . PRO A 1 83 ? 6.693 -6.671 8.036 1.00 97.62 83 PRO A CA 1
ATOM 632 C C . PRO A 1 83 ? 5.966 -5.844 6.967 1.00 97.62 83 PRO A C 1
ATOM 634 O O . PRO A 1 83 ? 6.637 -5.203 6.156 1.00 97.62 83 PRO A O 1
ATOM 637 N N . PHE A 1 84 ? 4.633 -5.794 6.983 1.00 97.88 84 PHE A N 1
ATOM 638 C CA . PHE A 1 84 ? 3.816 -5.028 6.038 1.00 97.88 84 PHE A CA 1
ATOM 639 C C . PHE A 1 84 ? 4.185 -3.543 6.040 1.00 97.88 84 PHE A C 1
ATOM 641 O O . PHE A 1 84 ? 4.494 -2.961 4.996 1.00 97.88 84 PHE A O 1
ATOM 648 N N . TRP A 1 85 ? 4.233 -2.928 7.222 1.00 97.69 85 TRP A N 1
ATOM 649 C CA . TRP A 1 85 ? 4.565 -1.507 7.337 1.00 97.69 85 TRP A CA 1
ATOM 650 C C . TRP A 1 85 ? 6.036 -1.213 7.039 1.00 97.69 85 TRP A C 1
ATOM 652 O O . TRP A 1 85 ? 6.345 -0.153 6.497 1.00 97.69 85 TRP A O 1
ATOM 662 N N . LYS A 1 86 ? 6.949 -2.150 7.325 1.00 98.12 86 LYS A N 1
ATOM 663 C CA . LYS A 1 86 ? 8.356 -2.040 6.908 1.00 98.12 86 LYS A CA 1
ATOM 664 C C . LYS A 1 86 ? 8.507 -2.111 5.391 1.00 98.12 86 LYS A C 1
ATOM 666 O O . LYS A 1 86 ? 9.331 -1.384 4.848 1.00 98.12 86 LYS A O 1
ATOM 671 N N . LEU A 1 87 ? 7.706 -2.928 4.703 1.00 97.50 87 LEU A N 1
ATOM 672 C CA . LEU A 1 87 ? 7.686 -2.957 3.241 1.00 97.50 87 LEU A CA 1
ATOM 673 C C . LEU A 1 87 ? 7.213 -1.616 2.667 1.00 97.50 87 LEU A C 1
ATOM 675 O O . LEU A 1 87 ? 7.859 -1.077 1.771 1.00 97.50 87 LEU A O 1
ATOM 679 N N . ALA A 1 88 ? 6.131 -1.051 3.212 1.00 97.81 88 ALA A N 1
ATOM 680 C CA . ALA A 1 88 ? 5.666 0.278 2.822 1.00 97.81 88 ALA A CA 1
ATOM 681 C C . ALA A 1 88 ? 6.755 1.345 3.039 1.00 97.81 88 ALA A C 1
ATOM 683 O O . ALA A 1 88 ? 7.060 2.109 2.126 1.00 97.81 88 ALA A O 1
ATOM 684 N N . GLN A 1 89 ? 7.408 1.346 4.204 1.00 98.19 89 GLN A N 1
ATOM 685 C CA . GLN A 1 89 ? 8.516 2.259 4.496 1.00 98.19 89 GLN A CA 1
ATOM 686 C C . GLN A 1 89 ? 9.682 2.096 3.508 1.00 98.19 89 GLN A C 1
ATOM 688 O O . GLN A 1 89 ? 10.182 3.088 2.983 1.00 98.19 89 GLN A O 1
ATOM 693 N N . ALA A 1 90 ? 10.078 0.859 3.200 1.00 97.44 90 ALA A N 1
ATOM 694 C CA . ALA A 1 90 ? 11.151 0.595 2.248 1.00 97.44 90 ALA A CA 1
ATOM 695 C C . ALA A 1 90 ? 10.823 1.163 0.858 1.00 97.44 90 ALA A C 1
ATOM 697 O O . ALA A 1 90 ? 11.662 1.839 0.267 1.00 97.44 90 ALA A O 1
ATOM 698 N N . LEU A 1 91 ? 9.596 0.963 0.354 1.00 95.44 91 LEU A N 1
ATOM 699 C CA . LEU A 1 91 ? 9.172 1.546 -0.925 1.00 95.44 91 LEU A CA 1
ATOM 700 C C . LEU A 1 91 ? 9.202 3.078 -0.906 1.00 95.44 91 LEU A C 1
ATOM 702 O O . LEU A 1 91 ? 9.650 3.686 -1.875 1.00 95.44 91 LEU A O 1
ATOM 706 N N . PHE A 1 92 ? 8.770 3.710 0.185 1.00 96.56 92 PHE A N 1
ATOM 707 C CA . PHE A 1 92 ? 8.851 5.165 0.334 1.00 96.56 92 PHE A CA 1
ATOM 708 C C . PHE A 1 92 ? 10.293 5.692 0.238 1.00 96.56 92 PHE A C 1
ATOM 710 O O . PHE A 1 92 ? 10.521 6.755 -0.345 1.00 96.56 92 PHE A O 1
ATOM 717 N N . GLU A 1 93 ? 11.261 4.954 0.783 1.00 97.00 93 GLU A N 1
ATOM 718 C CA . GLU A 1 93 ? 12.675 5.340 0.789 1.00 97.00 93 GLU A CA 1
ATOM 719 C C . GLU A 1 93 ? 13.368 5.121 -0.560 1.00 97.00 93 GLU A C 1
ATOM 721 O O . GLU A 1 93 ? 14.231 5.918 -0.933 1.00 97.00 93 GLU A O 1
ATOM 726 N N . VAL A 1 94 ? 12.997 4.070 -1.303 1.00 95.06 94 VAL A N 1
ATOM 727 C CA . VAL A 1 94 ? 13.679 3.713 -2.560 1.00 95.06 94 VAL A CA 1
ATOM 728 C C . VAL A 1 94 ? 13.020 4.277 -3.819 1.00 95.06 94 VAL A C 1
ATOM 730 O O . VAL A 1 94 ? 13.684 4.392 -4.852 1.00 95.06 94 VAL A O 1
ATOM 733 N N . LEU A 1 95 ? 11.724 4.608 -3.780 1.00 93.31 95 LEU A N 1
ATOM 734 C CA . LEU A 1 95 ? 11.013 5.081 -4.967 1.00 93.31 95 LEU A CA 1
ATOM 735 C C . LEU A 1 95 ? 11.368 6.541 -5.306 1.00 93.31 95 LEU A C 1
ATOM 737 O O . LEU A 1 95 ? 11.451 7.391 -4.415 1.00 93.31 95 LEU A O 1
ATOM 741 N N . PRO A 1 96 ? 11.505 6.888 -6.600 1.00 92.75 96 PRO A N 1
ATOM 742 C CA . PRO A 1 96 ? 11.671 8.274 -7.023 1.00 92.75 96 PRO A CA 1
ATOM 743 C C . PRO A 1 96 ? 10.486 9.156 -6.597 1.00 92.75 96 PRO A C 1
ATOM 745 O O . PRO A 1 96 ? 9.325 8.806 -6.792 1.00 92.75 96 PRO A O 1
ATOM 748 N N . ARG A 1 97 ? 10.755 10.362 -6.086 1.00 92.25 97 ARG A N 1
ATOM 749 C CA . ARG A 1 97 ? 9.708 11.260 -5.545 1.00 92.25 97 ARG A CA 1
ATOM 750 C C . ARG A 1 97 ? 8.670 11.735 -6.569 1.00 92.25 97 ARG A C 1
ATOM 752 O O . ARG A 1 97 ? 7.626 12.265 -6.196 1.00 92.25 97 ARG A O 1
ATOM 759 N N . ASN A 1 98 ? 8.967 11.605 -7.859 1.00 91.81 98 ASN A N 1
ATOM 760 C CA . ASN A 1 98 ? 8.093 12.020 -8.951 1.00 91.81 98 ASN A CA 1
ATOM 761 C C . ASN A 1 98 ? 7.107 10.930 -9.405 1.00 91.81 98 ASN A C 1
ATOM 763 O O . ASN A 1 98 ? 6.291 11.219 -10.278 1.00 91.81 98 ASN A O 1
ATOM 767 N N . VAL A 1 99 ? 7.147 9.715 -8.841 1.00 93.06 99 VAL A N 1
ATOM 768 C CA . VAL A 1 99 ? 6.190 8.650 -9.192 1.00 93.06 99 VAL A CA 1
ATOM 769 C C . VAL A 1 99 ? 4.937 8.676 -8.308 1.00 93.06 99 VAL A C 1
ATOM 771 O O . VAL A 1 99 ? 4.968 9.130 -7.164 1.00 93.06 99 VAL A O 1
ATOM 774 N N . GLU A 1 100 ? 3.812 8.194 -8.844 1.00 94.50 100 GLU A N 1
ATOM 775 C CA . GLU A 1 100 ? 2.526 8.152 -8.131 1.00 94.50 100 GLU A CA 1
ATOM 776 C C . GLU A 1 100 ? 2.589 7.254 -6.887 1.00 94.50 100 GLU A C 1
ATOM 778 O O . GLU A 1 100 ? 2.168 7.674 -5.810 1.00 94.50 100 GLU A O 1
ATOM 783 N N . ASP A 1 101 ? 3.184 6.065 -7.010 1.00 94.88 101 ASP A N 1
ATOM 784 C CA . ASP A 1 101 ? 3.339 5.107 -5.910 1.00 94.88 101 ASP A CA 1
ATOM 785 C C . ASP A 1 101 ? 4.038 5.713 -4.694 1.00 94.88 101 ASP A C 1
ATOM 787 O O . ASP A 1 101 ? 3.608 5.485 -3.567 1.00 94.88 101 ASP A O 1
ATOM 791 N N . TRP A 1 102 ? 5.056 6.553 -4.910 1.00 96.75 102 TRP A N 1
ATOM 792 C CA . TRP A 1 102 ? 5.734 7.252 -3.818 1.00 96.75 102 TRP A CA 1
ATOM 793 C C . TRP A 1 102 ? 4.752 8.124 -3.019 1.00 96.75 102 TRP A C 1
ATOM 795 O O . TRP A 1 102 ? 4.759 8.107 -1.787 1.00 96.75 102 TRP A O 1
ATOM 805 N N . LYS A 1 103 ? 3.848 8.842 -3.704 1.00 96.62 103 LYS A N 1
ATOM 806 C CA . LYS A 1 103 ? 2.815 9.673 -3.059 1.00 96.62 103 LYS A CA 1
ATOM 807 C C . LYS A 1 103 ? 1.772 8.820 -2.335 1.00 96.62 103 LYS A C 1
ATOM 809 O O . LYS A 1 103 ? 1.376 9.155 -1.217 1.00 96.62 103 LYS A O 1
ATOM 814 N N . LEU A 1 104 ? 1.331 7.726 -2.956 1.00 97.31 104 LEU A N 1
ATOM 815 C CA . LEU A 1 104 ? 0.349 6.812 -2.368 1.00 97.31 104 LEU A CA 1
ATOM 816 C C . LEU A 1 104 ? 0.886 6.168 -1.091 1.00 97.31 104 LEU A C 1
ATOM 818 O O . LEU A 1 104 ? 0.221 6.220 -0.063 1.00 97.31 104 LEU A O 1
ATOM 822 N N . VAL A 1 105 ? 2.106 5.631 -1.127 1.00 97.19 105 VAL A N 1
ATOM 823 C CA . VAL A 1 105 ? 2.748 5.024 0.046 1.00 97.19 105 VAL A CA 1
ATOM 824 C C . VAL A 1 105 ? 2.989 6.067 1.140 1.00 97.19 105 VAL A C 1
ATOM 826 O O . VAL A 1 105 ? 2.682 5.808 2.299 1.00 97.19 105 VAL A O 1
ATOM 829 N N . SER A 1 106 ? 3.473 7.262 0.787 1.00 97.69 106 SER A N 1
ATOM 830 C CA . SER A 1 106 ? 3.711 8.356 1.744 1.00 97.69 106 SER A CA 1
ATOM 831 C C . SER A 1 106 ? 2.440 8.770 2.501 1.00 97.69 106 SER A C 1
ATOM 833 O O . SER A 1 106 ? 2.434 8.887 3.731 1.00 97.69 106 SER A O 1
ATOM 835 N N . THR A 1 107 ? 1.330 8.942 1.776 1.00 97.81 107 THR A N 1
ATOM 836 C CA . THR A 1 107 ? 0.037 9.294 2.386 1.00 97.81 107 THR A CA 1
ATOM 837 C C . THR A 1 107 ? -0.549 8.137 3.194 1.00 97.81 107 THR A C 1
ATOM 839 O O . THR A 1 107 ? -1.015 8.360 4.307 1.00 97.81 107 THR A O 1
ATOM 842 N N . LEU A 1 108 ? -0.441 6.897 2.706 1.00 97.38 108 LEU A N 1
ATOM 843 C CA . LEU A 1 108 ? -0.889 5.707 3.431 1.00 97.38 108 LEU A CA 1
ATOM 844 C C . LEU A 1 108 ? -0.125 5.496 4.750 1.00 97.38 108 LEU A C 1
ATOM 846 O O . LEU A 1 108 ? -0.738 5.192 5.771 1.00 97.38 108 LEU A O 1
ATOM 850 N N . LEU A 1 109 ? 1.200 5.694 4.754 1.00 97.81 109 LEU A N 1
ATOM 851 C CA . LEU A 1 109 ? 2.033 5.628 5.962 1.00 97.81 109 LEU A CA 1
ATOM 852 C C . LEU A 1 109 ? 1.604 6.669 6.999 1.00 97.81 109 LEU A C 1
ATOM 854 O O . LEU A 1 109 ? 1.499 6.356 8.185 1.00 97.81 109 LEU A O 1
ATOM 858 N N . SER A 1 110 ? 1.319 7.891 6.545 1.00 97.38 110 SER A N 1
ATOM 859 C CA . SER A 1 110 ? 0.871 8.990 7.412 1.00 97.38 110 SER A CA 1
ATOM 860 C C . SER A 1 110 ? -0.501 8.712 8.041 1.00 97.38 110 SER A C 1
ATOM 862 O O . SER A 1 110 ? -0.773 9.142 9.159 1.00 97.38 110 SER A O 1
ATOM 864 N N . GLU A 1 111 ? -1.344 7.941 7.353 1.00 96.94 111 GLU A N 1
ATOM 865 C CA . GLU A 1 111 ? -2.697 7.565 7.780 1.00 96.94 111 GLU A CA 1
ATOM 866 C C . GLU A 1 111 ? -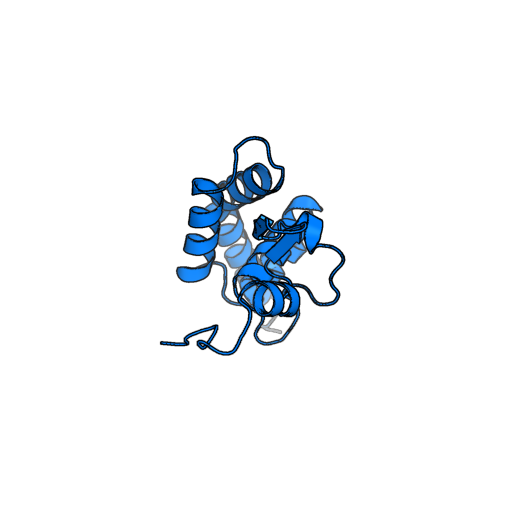2.745 6.284 8.620 1.00 96.94 111 GLU A C 1
ATOM 868 O O . GLU A 1 111 ? -3.800 5.899 9.120 1.00 96.94 111 GLU A O 1
ATOM 873 N N . ARG A 1 112 ? -1.612 5.617 8.852 1.00 96.06 112 ARG A N 1
ATOM 874 C CA . ARG A 1 112 ? -1.575 4.411 9.689 1.00 96.06 112 ARG A CA 1
ATOM 875 C C . ARG A 1 112 ? -2.258 4.597 11.059 1.00 96.06 112 ARG A C 1
ATOM 877 O O . ARG A 1 112 ? -3.072 3.743 11.413 1.00 96.06 112 ARG A O 1
ATOM 884 N N . PRO A 1 113 ? -1.999 5.669 11.841 1.00 96.38 113 PRO A N 1
ATOM 885 C CA . PRO A 1 113 ? -2.631 5.829 13.153 1.00 96.38 113 PRO A CA 1
ATOM 886 C C . PRO A 1 113 ? -4.155 5.983 13.071 1.00 96.38 113 PRO A C 1
ATOM 888 O O . PRO A 1 113 ? -4.871 5.477 13.936 1.00 96.38 113 PRO A O 1
ATOM 891 N N . THR A 1 114 ? -4.659 6.660 12.034 1.00 96.44 114 THR A N 1
ATOM 892 C CA . THR A 1 114 ? -6.098 6.888 11.844 1.00 96.44 114 THR A CA 1
ATOM 893 C C . THR A 1 114 ? -6.798 5.596 11.421 1.00 96.44 114 THR A C 1
ATOM 895 O O . THR A 1 114 ? -7.845 5.268 11.976 1.00 96.44 114 THR A O 1
ATOM 898 N N . LEU A 1 115 ? -6.180 4.799 10.542 1.00 96.19 115 LEU A N 1
ATOM 899 C CA . LEU A 1 115 ? -6.677 3.476 10.147 1.00 96.19 115 LEU A CA 1
ATOM 900 C C . LEU A 1 115 ? -6.772 2.507 11.342 1.00 96.19 115 LEU A C 1
ATOM 902 O O . LEU A 1 115 ? -7.780 1.817 11.493 1.00 96.19 115 LEU A O 1
ATOM 906 N N . VAL A 1 116 ? -5.768 2.499 12.229 1.00 94.56 116 VAL A N 1
ATOM 907 C CA . VAL A 1 116 ? -5.776 1.688 13.465 1.00 94.56 116 VAL A CA 1
ATOM 908 C C . VAL A 1 116 ? -6.863 2.150 14.444 1.00 94.56 116 VAL A C 1
ATOM 910 O O . VAL A 1 116 ? -7.516 1.334 15.092 1.00 94.56 116 VAL A O 1
ATOM 913 N N . ALA A 1 117 ? -7.090 3.457 14.578 1.00 94.12 117 ALA A N 1
ATOM 914 C CA . ALA A 1 117 ? -8.167 3.964 15.429 1.00 94.12 117 ALA A CA 1
ATOM 915 C C . ALA A 1 117 ? -9.558 3.583 14.882 1.00 94.12 117 ALA A C 1
ATOM 917 O O . ALA A 1 117 ? -10.454 3.209 15.646 1.00 94.12 117 ALA A O 1
ATOM 918 N N . GLU A 1 118 ? -9.734 3.644 13.561 1.00 93.38 118 GLU A N 1
ATOM 919 C CA . GLU A 1 118 ? -10.988 3.312 12.882 1.00 93.38 118 GLU A CA 1
ATOM 920 C C . GLU A 1 118 ? -11.347 1.827 12.958 1.00 93.38 118 GLU A C 1
ATOM 922 O O . GLU A 1 118 ? -12.529 1.498 13.130 1.00 93.38 118 GLU A O 1
ATOM 927 N N . SER A 1 119 ? -10.363 0.926 12.881 1.00 91.69 119 SER A N 1
ATOM 928 C CA . SER A 1 119 ? -10.614 -0.511 13.038 1.00 91.69 119 SER A CA 1
ATOM 929 C C . SER A 1 119 ? -11.161 -0.821 14.433 1.00 91.69 119 SER A C 1
ATOM 931 O O . SER A 1 119 ? -12.243 -1.395 14.556 1.00 91.69 119 SER A O 1
ATOM 933 N N . ARG A 1 120 ? -10.519 -0.296 15.484 1.00 88.75 120 ARG A N 1
ATOM 934 C CA . ARG A 1 120 ? -10.935 -0.460 16.888 1.00 88.75 120 ARG A CA 1
ATOM 935 C C . ARG A 1 120 ? -12.333 0.110 17.146 1.00 88.75 120 ARG A C 1
ATOM 937 O O . ARG A 1 120 ? -13.134 -0.466 17.885 1.00 88.75 120 ARG A O 1
ATOM 944 N N . GLY A 1 121 ? -12.661 1.247 16.527 1.00 81.88 121 GLY A N 1
ATOM 945 C CA . GLY A 1 121 ? -14.006 1.832 16.579 1.00 81.88 121 GLY A CA 1
ATOM 946 C C . GLY A 1 121 ? -15.064 1.010 15.829 1.00 81.88 121 GLY A C 1
ATOM 947 O O . GLY A 1 121 ? -16.253 1.064 16.152 1.00 81.88 121 GLY A O 1
ATOM 948 N N . THR A 1 122 ? -14.656 0.234 14.827 1.00 75.94 122 THR A N 1
ATOM 949 C CA . THR A 1 122 ? -15.534 -0.667 14.070 1.00 75.94 122 THR A CA 1
ATOM 950 C C . THR A 1 122 ? -15.782 -1.973 14.822 1.00 75.94 122 THR A C 1
ATOM 952 O O . THR A 1 122 ? -16.934 -2.391 14.926 1.00 75.94 122 THR A O 1
ATOM 955 N N . GLU A 1 123 ? -14.755 -2.548 15.447 1.00 70.69 123 GLU A N 1
ATOM 956 C CA . GLU A 1 123 ? -14.870 -3.731 16.311 1.00 70.69 123 GLU A CA 1
ATOM 957 C C . GLU A 1 123 ? -15.792 -3.486 17.509 1.00 70.69 123 GLU A C 1
ATOM 959 O O . GLU A 1 123 ? -16.711 -4.268 17.758 1.00 70.69 123 GLU A O 1
ATOM 964 N N . ARG A 1 124 ? -15.627 -2.346 18.198 1.00 70.50 124 ARG A N 1
ATOM 965 C CA . ARG A 1 124 ? -16.496 -1.954 19.323 1.00 70.50 124 ARG A CA 1
ATOM 966 C C . ARG A 1 124 ? -17.966 -1.851 18.934 1.00 70.50 124 ARG A C 1
ATOM 968 O O . ARG A 1 124 ? -18.829 -2.216 19.724 1.00 70.50 124 ARG A O 1
ATOM 975 N N . ARG A 1 125 ? -18.262 -1.360 17.726 1.00 70.06 125 ARG A N 1
ATOM 976 C CA . ARG A 1 125 ? -19.638 -1.318 17.213 1.00 70.06 125 ARG A CA 1
ATOM 977 C C . ARG A 1 125 ? -20.154 -2.718 16.909 1.00 70.06 125 ARG A C 1
ATOM 979 O O . ARG A 1 125 ? -21.295 -2.991 17.241 1.00 70.06 125 ARG A O 1
ATOM 986 N N . ARG A 1 126 ? -19.335 -3.605 16.331 1.00 65.19 126 ARG A N 1
ATOM 987 C CA . ARG A 1 126 ? -19.740 -4.985 16.007 1.00 65.19 126 ARG A CA 1
ATOM 988 C C . ARG A 1 126 ? -20.071 -5.806 17.256 1.00 65.19 126 ARG A C 1
ATOM 990 O O . ARG A 1 126 ? -21.102 -6.464 17.271 1.00 65.19 126 ARG A O 1
ATOM 997 N N . GLY A 1 127 ? -19.270 -5.693 18.318 1.00 60.88 127 GLY A N 1
ATOM 998 C CA . GLY A 1 127 ? -19.525 -6.385 19.590 1.00 60.88 127 GLY A CA 1
ATOM 999 C C . GLY A 1 127 ? -20.768 -5.897 20.348 1.00 60.88 127 GLY A C 1
ATOM 1000 O O . GLY A 1 127 ? -21.296 -6.627 21.178 1.00 60.88 127 GLY A O 1
ATOM 1001 N N . LEU A 1 128 ? -21.270 -4.691 20.050 1.00 59.66 128 LEU A N 1
ATOM 1002 C CA . LEU A 1 128 ? -22.449 -4.116 20.711 1.00 59.66 128 LEU A CA 1
ATOM 1003 C C . LEU A 1 128 ? -23.787 -4.666 20.175 1.00 59.66 128 LEU A C 1
ATOM 1005 O O . LEU A 1 128 ? -24.822 -4.468 20.807 1.00 59.66 128 LEU A O 1
ATOM 1009 N N . PHE A 1 129 ? -23.782 -5.322 19.009 1.00 58.94 129 PHE A N 1
ATOM 1010 C CA . PHE A 1 129 ? -24.991 -5.867 18.373 1.00 58.94 129 PHE A CA 1
ATOM 1011 C C . PHE A 1 129 ? -25.156 -7.384 18.551 1.00 58.94 129 PHE A C 1
ATOM 1013 O O . PHE A 1 129 ? -26.193 -7.910 18.164 1.00 58.94 129 PHE A O 1
ATOM 1020 N N . ASP A 1 130 ? -24.187 -8.071 19.162 1.00 57.53 130 ASP A N 1
ATOM 1021 C CA . ASP A 1 130 ? -24.148 -9.542 19.268 1.00 57.53 130 ASP A CA 1
ATOM 1022 C C . ASP A 1 130 ? -24.687 -10.071 20.619 1.00 57.53 130 ASP A C 1
ATOM 1024 O O . ASP A 1 130 ? -24.352 -11.162 21.065 1.00 57.53 130 ASP A O 1
ATOM 1028 N N . THR A 1 131 ? -25.486 -9.266 21.335 1.00 51.56 131 THR A 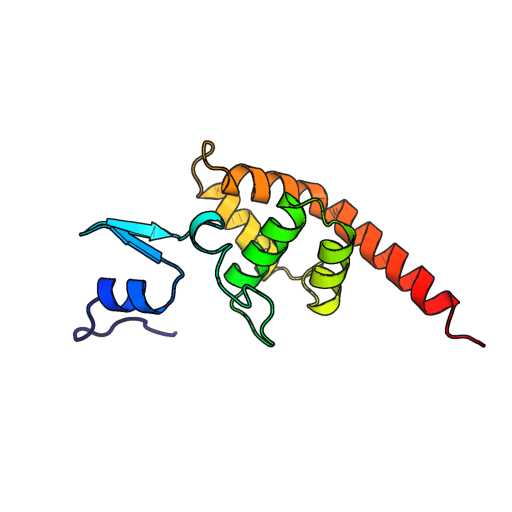N 1
ATOM 1029 C CA . THR A 1 131 ? -26.007 -9.587 22.685 1.00 51.56 131 THR A CA 1
ATOM 1030 C C . THR A 1 131 ? -27.539 -9.662 22.764 1.00 51.56 131 THR A C 1
ATOM 1032 O O . THR A 1 131 ? -28.119 -9.340 23.802 1.00 51.56 131 THR A O 1
ATOM 1035 N N . ARG A 1 132 ? -28.224 -10.056 21.686 1.00 41.16 132 ARG A N 1
ATOM 1036 C CA . ARG A 1 132 ? -29.685 -10.254 21.689 1.00 41.16 132 ARG A CA 1
ATOM 1037 C C . ARG A 1 132 ? -30.099 -11.604 21.142 1.00 41.16 132 ARG A C 1
ATOM 1039 O O . ARG A 1 132 ? -29.557 -11.986 20.087 1.00 41.16 132 ARG A O 1
#

Mean predicted aligned error: 7.34 Å

Foldseek 3Di:
DDDDDDPPDDPLVSQVPPQQWDDDPPDIDGDALVSPVPPPCQLNDPDHPLVSVLSVLLVCQVVVVLVVSLVSCVVVVNLPDPVSLVVLVVCLVPPDPPDPRNVSSVVVNVCSVVSVVVNVVVVVVVVVPPPD

Radius of gyration: 17.4 Å; Cα contacts (8 Å, |Δi|>4): 103; chains: 1; bounding box: 53×35×46 Å

Secondary structure (DSSP, 8-state):
------TTS-HHHHHHHHSSEEEETTEEEEPPHHHHTTSTTTTTSSS--HHHHHHHHHHHHHTT-HHHHHHHHHHTT-SS-HHHHHHHHHHHHHS-TTSHHHHHHHHHHHTHHHHHHHHHHHHHHHHTSS--

pLDDT: mean 86.14, std 14.24, range [37.44, 98.19]